Protein AF-A0A060N5J2-F1 (afdb_monomer)

Foldseek 3Di:
DDDPPVVVVVVLVVLLCVQLVVLVVVVQVVCCVPVVDGDDDPVSVVVSVVRSVVVSVVVVVVVVVD

Structure (mmCIF, N/CA/C/O backbone):
data_AF-A0A060N5J2-F1
#
_entry.id   AF-A0A060N5J2-F1
#
loop_
_atom_site.group_PDB
_atom_site.id
_atom_site.type_symbol
_atom_site.label_atom_id
_atom_site.label_alt_id
_atom_site.label_comp_id
_atom_site.label_asym_id
_atom_site.label_entity_id
_atom_site.label_seq_id
_atom_site.pdbx_PDB_ins_code
_atom_site.Cartn_x
_atom_site.Cartn_y
_atom_site.Cartn_z
_atom_site.occupancy
_atom_site.B_iso_or_equiv
_atom_site.auth_seq_id
_atom_site.auth_comp_id
_atom_site.auth_asym_id
_atom_site.auth_atom_id
_atom_site.pdbx_PDB_model_num
ATOM 1 N N . MET A 1 1 ? -14.783 -4.694 28.205 1.00 44.50 1 MET A N 1
ATOM 2 C CA . MET A 1 1 ? -14.022 -3.426 28.328 1.00 44.50 1 MET A CA 1
ATOM 3 C C . MET A 1 1 ? -14.051 -2.718 26.983 1.00 44.50 1 MET A C 1
ATOM 5 O O . MET A 1 1 ? -13.492 -3.256 26.035 1.00 44.50 1 MET A O 1
ATOM 9 N N . ASN A 1 2 ? -14.704 -1.556 26.874 1.00 57.69 2 ASN A N 1
ATOM 10 C CA . ASN A 1 2 ? -14.638 -0.745 25.654 1.00 57.69 2 ASN A CA 1
ATOM 11 C C . ASN A 1 2 ? -13.182 -0.324 25.424 1.00 57.69 2 ASN A C 1
ATOM 13 O O . ASN A 1 2 ? -12.606 0.384 26.251 1.00 57.69 2 ASN A O 1
ATOM 17 N N . LYS A 1 3 ? -12.569 -0.773 24.321 1.00 61.94 3 LYS A N 1
ATOM 18 C CA . LYS A 1 3 ? -11.297 -0.194 23.874 1.00 61.94 3 LYS A CA 1
ATOM 19 C C . LYS A 1 3 ? -11.539 1.306 23.645 1.00 61.94 3 LYS A C 1
ATOM 21 O O . LYS A 1 3 ? -12.575 1.662 23.082 1.00 61.94 3 LYS A O 1
ATOM 26 N N . PRO A 1 4 ? -10.635 2.193 24.089 1.00 78.75 4 PRO A N 1
ATOM 27 C CA . PRO A 1 4 ? -10.796 3.620 23.855 1.00 78.75 4 PRO A CA 1
ATOM 28 C C . PRO A 1 4 ? -10.880 3.873 22.347 1.00 78.75 4 PRO A C 1
ATOM 30 O O . PRO A 1 4 ? -10.102 3.306 21.580 1.00 78.75 4 PRO A O 1
ATOM 33 N N . ILE A 1 5 ? -11.826 4.719 21.941 1.00 80.75 5 ILE A N 1
ATOM 34 C CA . ILE A 1 5 ? -12.173 5.008 20.539 1.00 80.75 5 ILE A CA 1
ATOM 35 C C . ILE A 1 5 ? -10.924 5.335 19.703 1.00 80.75 5 ILE A C 1
ATOM 37 O O . ILE A 1 5 ? -10.789 4.870 18.574 1.00 80.75 5 ILE A O 1
ATOM 41 N N . SER A 1 6 ? -9.962 6.049 20.291 1.00 81.56 6 SER A N 1
ATOM 42 C CA . SER A 1 6 ? -8.683 6.387 19.662 1.00 81.56 6 SER A CA 1
ATOM 43 C C . SER A 1 6 ? -7.839 5.169 19.280 1.00 81.56 6 SER A C 1
ATOM 45 O O . SER A 1 6 ? -7.271 5.148 18.191 1.00 81.56 6 SER A O 1
ATOM 47 N N . LYS A 1 7 ? -7.779 4.132 20.128 1.00 86.56 7 LYS A N 1
ATOM 48 C CA . LYS A 1 7 ? -7.043 2.897 19.816 1.00 86.56 7 LYS A CA 1
ATOM 49 C C . LYS A 1 7 ? -7.693 2.165 18.650 1.00 86.56 7 LYS A C 1
ATOM 51 O O . LYS A 1 7 ? -6.984 1.724 17.758 1.00 86.56 7 LYS A O 1
ATOM 56 N N . THR A 1 8 ? -9.022 2.089 18.623 1.00 86.19 8 THR A N 1
ATOM 57 C CA . THR A 1 8 ? -9.761 1.441 17.530 1.00 86.19 8 THR A CA 1
ATOM 58 C C . THR A 1 8 ? -9.547 2.159 16.198 1.00 86.19 8 THR A C 1
ATOM 60 O O . THR A 1 8 ? -9.254 1.510 15.197 1.00 86.19 8 THR A O 1
ATOM 63 N N . ILE A 1 9 ? -9.622 3.494 16.186 1.00 90.19 9 ILE A N 1
ATOM 64 C CA . ILE A 1 9 ? -9.366 4.295 14.979 1.00 90.19 9 ILE A CA 1
ATOM 65 C C . ILE A 1 9 ? -7.926 4.098 14.499 1.00 90.19 9 ILE A C 1
ATOM 67 O O . ILE A 1 9 ? -7.710 3.831 13.320 1.00 90.19 9 ILE A O 1
ATOM 71 N N . LEU A 1 10 ? -6.946 4.175 15.406 1.00 93.31 10 LEU A N 1
ATOM 72 C CA . LEU A 1 10 ? -5.538 3.994 15.055 1.00 93.31 10 LEU A CA 1
ATOM 73 C C . LEU A 1 10 ? -5.277 2.603 14.470 1.00 93.31 10 LEU A C 1
ATOM 75 O O . LEU A 1 10 ? -4.622 2.487 13.438 1.00 93.31 10 LEU A O 1
ATOM 79 N N . THR A 1 11 ? -5.811 1.553 15.095 1.00 93.62 11 THR A N 1
ATOM 80 C CA . THR A 1 11 ? -5.680 0.182 14.591 1.00 93.62 11 THR A CA 1
ATOM 81 C C . THR A 1 11 ? -6.279 0.047 13.193 1.00 93.62 11 THR A C 1
ATOM 83 O O . THR A 1 11 ? -5.621 -0.488 12.307 1.00 93.62 11 THR A O 1
ATOM 86 N N . ASN A 1 12 ? -7.470 0.598 12.961 1.00 93.75 12 ASN A N 1
ATOM 87 C CA . ASN A 1 12 ? -8.119 0.574 11.651 1.00 93.75 12 ASN A CA 1
ATOM 88 C C . ASN A 1 12 ? -7.298 1.288 10.566 1.00 93.75 12 ASN A C 1
ATOM 90 O O . ASN A 1 12 ? -7.148 0.756 9.466 1.00 93.75 12 ASN A O 1
ATOM 94 N N . VAL A 1 13 ? -6.721 2.451 10.882 1.00 95.12 13 VAL A N 1
ATOM 95 C CA . VAL A 1 13 ? -5.833 3.179 9.961 1.00 95.12 13 VAL A CA 1
ATOM 96 C C . VAL A 1 13 ? -4.581 2.362 9.647 1.00 95.12 13 VAL A C 1
ATOM 98 O O . VAL A 1 13 ? -4.221 2.227 8.480 1.00 95.12 13 VAL A O 1
ATOM 101 N N . LEU A 1 14 ? -3.940 1.775 10.662 1.00 96.50 14 LEU A N 1
ATOM 102 C CA . LEU A 1 14 ? -2.745 0.950 10.470 1.00 96.50 14 LEU A CA 1
ATOM 103 C C . LEU A 1 14 ? -3.031 -0.284 9.610 1.00 96.50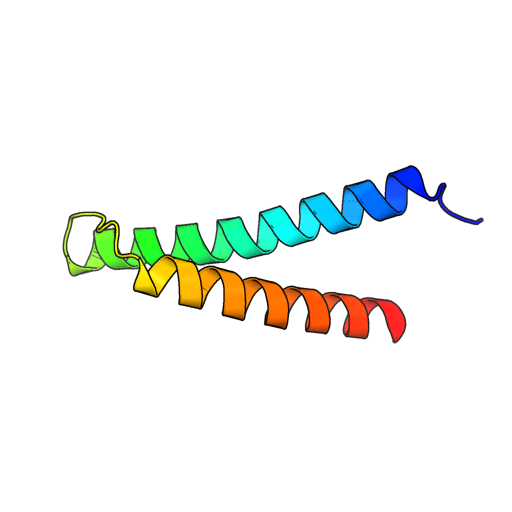 14 LEU A C 1
ATOM 105 O O . LEU A 1 14 ? -2.228 -0.619 8.745 1.00 96.50 14 LEU A O 1
ATOM 109 N N . ILE A 1 15 ? -4.182 -0.927 9.804 1.00 96.62 15 ILE A N 1
ATOM 110 C CA . ILE A 1 15 ? -4.600 -2.071 8.987 1.00 96.62 15 ILE A CA 1
ATOM 111 C C . ILE A 1 15 ? -4.827 -1.641 7.542 1.00 96.62 15 ILE A C 1
ATOM 113 O O . ILE A 1 15 ? -4.332 -2.300 6.632 1.00 96.62 15 ILE A O 1
ATOM 117 N N . TYR A 1 16 ? -5.52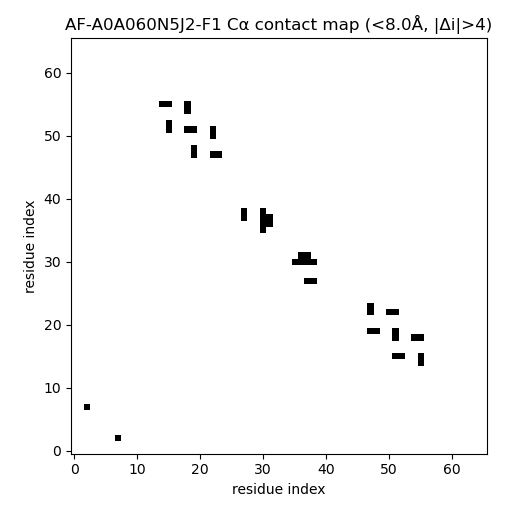7 -0.528 7.317 1.00 96.44 16 TYR A N 1
ATOM 118 C CA . TYR A 1 16 ? -5.757 -0.023 5.965 1.00 96.44 16 TYR A CA 1
ATOM 119 C C . TYR A 1 16 ? -4.442 0.306 5.241 1.00 96.44 16 TYR A C 1
ATOM 121 O O . TYR A 1 16 ? -4.253 -0.093 4.092 1.00 96.44 16 TYR A O 1
ATOM 129 N N . ILE A 1 17 ? -3.507 0.971 5.930 1.00 96.56 17 ILE A N 1
ATOM 130 C CA . ILE A 1 17 ? -2.164 1.259 5.405 1.00 96.56 17 ILE A CA 1
ATOM 131 C C . ILE A 1 17 ? -1.409 -0.040 5.111 1.00 96.56 17 ILE A C 1
ATOM 133 O O . ILE A 1 17 ? -0.777 -0.143 4.064 1.00 96.56 17 ILE A O 1
ATOM 137 N N . GLY A 1 18 ? -1.497 -1.031 6.001 1.00 97.44 18 GLY A N 1
ATOM 138 C CA . GLY A 1 18 ? -0.888 -2.344 5.803 1.00 97.44 18 GLY A CA 1
ATOM 139 C C . GLY A 1 18 ? -1.408 -3.032 4.544 1.00 97.44 18 GLY A C 1
ATOM 140 O O . GLY A 1 18 ? -0.613 -3.437 3.704 1.00 97.44 18 GLY A O 1
ATOM 141 N N . ILE A 1 19 ? -2.732 -3.082 4.365 1.00 97.62 19 ILE A N 1
ATOM 142 C CA . ILE A 1 19 ? -3.370 -3.660 3.173 1.00 97.62 19 ILE A CA 1
ATOM 143 C C . ILE A 1 19 ? -2.894 -2.944 1.903 1.00 97.62 19 ILE A C 1
ATOM 145 O O . ILE A 1 19 ? -2.436 -3.599 0.968 1.00 97.62 19 ILE A O 1
ATOM 149 N N . LEU A 1 20 ? -2.976 -1.610 1.867 1.00 96.69 20 LEU A N 1
ATOM 150 C CA . LEU A 1 20 ? -2.566 -0.825 0.702 1.00 96.69 20 LEU A CA 1
ATOM 151 C C . LEU A 1 20 ? -1.077 -1.021 0.382 1.00 96.69 20 LEU A C 1
ATOM 153 O O . LEU A 1 20 ? -0.718 -1.268 -0.768 1.00 96.69 20 LEU A O 1
ATOM 157 N N . GLY A 1 21 ? -0.221 -0.947 1.403 1.00 95.50 21 GLY A N 1
ATOM 158 C CA . GLY A 1 21 ? 1.219 -1.134 1.266 1.00 95.50 21 GLY A CA 1
ATOM 159 C C . GLY A 1 21 ? 1.577 -2.525 0.753 1.00 95.50 21 GL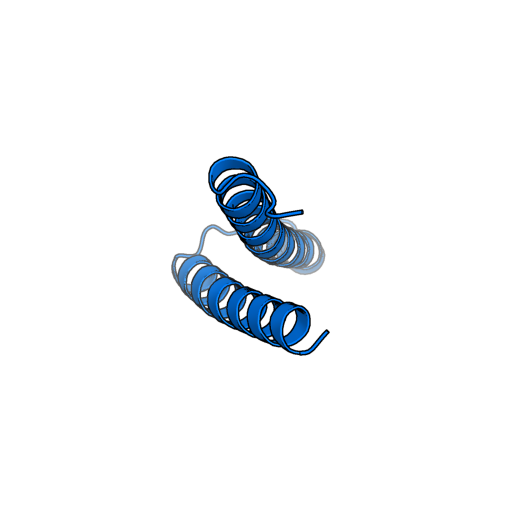Y A C 1
ATOM 160 O O . GLY A 1 21 ? 2.406 -2.639 -0.144 1.00 95.50 21 GLY A O 1
ATOM 161 N N . SER A 1 22 ? 0.917 -3.576 1.251 1.00 97.00 22 SER A N 1
ATOM 162 C CA . SER A 1 22 ? 1.120 -4.944 0.765 1.00 97.00 22 SER A CA 1
ATOM 163 C C . SER A 1 22 ? 0.727 -5.106 -0.702 1.00 97.00 22 SER A C 1
ATOM 165 O O . SER A 1 22 ? 1.456 -5.754 -1.444 1.00 97.00 22 SER A O 1
ATOM 167 N N . ILE A 1 23 ? -0.381 -4.502 -1.142 1.00 96.56 23 ILE A N 1
ATOM 168 C CA . ILE A 1 23 ? -0.806 -4.559 -2.550 1.00 96.56 23 ILE A CA 1
ATOM 169 C C . ILE A 1 23 ? 0.230 -3.886 -3.453 1.00 96.56 23 ILE A C 1
ATOM 171 O O . ILE A 1 23 ? 0.675 -4.495 -4.424 1.00 96.56 23 ILE A O 1
ATOM 175 N N . ILE A 1 24 ? 0.639 -2.658 -3.114 1.00 94.88 24 ILE A N 1
ATOM 176 C CA . ILE A 1 24 ? 1.630 -1.901 -3.894 1.00 94.88 24 ILE A CA 1
ATOM 177 C C . ILE A 1 24 ? 2.964 -2.648 -3.922 1.00 94.88 24 ILE A C 1
ATOM 179 O O . ILE A 1 24 ? 3.559 -2.794 -4.985 1.00 94.88 24 ILE A O 1
ATOM 183 N N . PHE A 1 25 ? 3.411 -3.164 -2.777 1.00 95.06 25 PHE A N 1
ATOM 184 C CA . PHE A 1 25 ? 4.655 -3.919 -2.683 1.00 95.06 25 PHE A CA 1
ATOM 185 C C . PHE A 1 25 ? 4.626 -5.177 -3.555 1.00 95.06 25 PHE A C 1
ATOM 187 O O . PHE A 1 25 ? 5.565 -5.413 -4.310 1.00 95.06 25 PHE A O 1
ATOM 194 N N . CYS A 1 26 ? 3.545 -5.962 -3.498 1.00 95.69 26 CYS A N 1
ATOM 195 C CA . CYS A 1 26 ? 3.388 -7.143 -4.346 1.00 95.69 26 CYS A CA 1
ATOM 196 C C . CYS A 1 26 ? 3.399 -6.778 -5.835 1.00 95.69 26 CYS A C 1
ATOM 198 O O . CYS A 1 26 ? 4.032 -7.477 -6.621 1.00 95.69 26 CYS A O 1
ATOM 200 N N . TRP A 1 27 ? 2.733 -5.686 -6.218 1.00 94.94 27 TRP A N 1
ATOM 201 C CA . TRP A 1 27 ? 2.717 -5.222 -7.603 1.00 94.94 27 TRP A CA 1
ATOM 202 C C . TRP A 1 27 ? 4.109 -4.794 -8.081 1.00 94.94 27 TRP A C 1
ATOM 204 O O . TRP A 1 27 ? 4.606 -5.321 -9.069 1.00 94.94 27 TRP A O 1
ATOM 214 N N . GLN A 1 28 ? 4.787 -3.926 -7.329 1.00 94.00 28 GLN A N 1
ATOM 215 C CA . GLN A 1 28 ? 6.137 -3.460 -7.663 1.00 94.00 28 GLN A CA 1
ATOM 216 C C . GLN A 1 28 ? 7.160 -4.599 -7.690 1.00 94.00 28 GLN A C 1
ATOM 218 O O . GLN A 1 28 ? 8.088 -4.584 -8.497 1.00 94.00 28 GLN A O 1
ATOM 223 N N . LEU A 1 29 ? 6.998 -5.602 -6.822 1.00 95.81 29 LEU A N 1
ATOM 224 C CA . LEU A 1 29 ? 7.835 -6.796 -6.844 1.00 95.81 29 LEU A CA 1
ATOM 225 C C . LEU A 1 29 ? 7.619 -7.600 -8.135 1.00 95.81 29 LEU A C 1
ATOM 227 O O . LEU A 1 29 ? 8.593 -8.065 -8.721 1.00 95.81 29 LEU A O 1
ATOM 231 N N . LEU A 1 30 ? 6.372 -7.736 -8.598 1.00 94.50 30 LEU A N 1
ATOM 232 C CA . LEU A 1 30 ? 6.059 -8.397 -9.869 1.00 94.50 30 LEU A CA 1
ATOM 233 C C . LEU A 1 30 ? 6.629 -7.629 -11.065 1.00 94.50 30 LEU A C 1
ATOM 235 O O . LEU A 1 30 ? 7.260 -8.249 -11.920 1.00 94.50 30 LEU A O 1
ATOM 239 N N . GLU A 1 31 ? 6.472 -6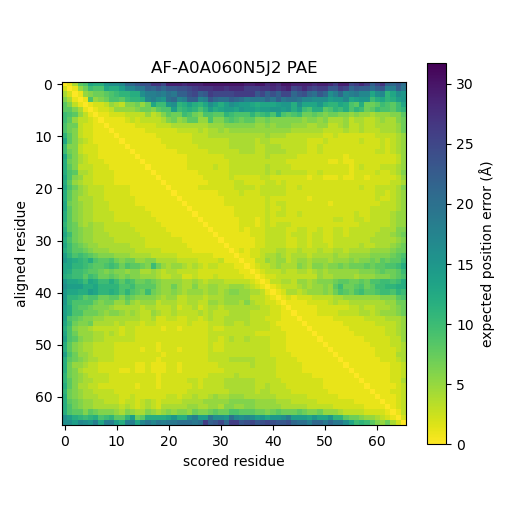.304 -11.101 1.00 95.06 31 GLU A N 1
ATOM 240 C CA . GLU A 1 31 ? 7.073 -5.451 -12.138 1.00 95.06 31 GLU A CA 1
ATOM 241 C C . GLU A 1 31 ? 8.592 -5.637 -12.187 1.00 95.06 31 GLU A C 1
ATOM 243 O O . GLU A 1 31 ? 9.164 -5.902 -13.243 1.00 95.06 31 GLU A O 1
ATOM 248 N N . LEU A 1 32 ? 9.253 -5.613 -11.027 1.00 96.25 32 LEU A N 1
ATOM 249 C CA . LEU A 1 32 ? 10.695 -5.816 -10.947 1.00 96.25 32 LEU A CA 1
ATOM 250 C C . LEU A 1 32 ? 11.119 -7.213 -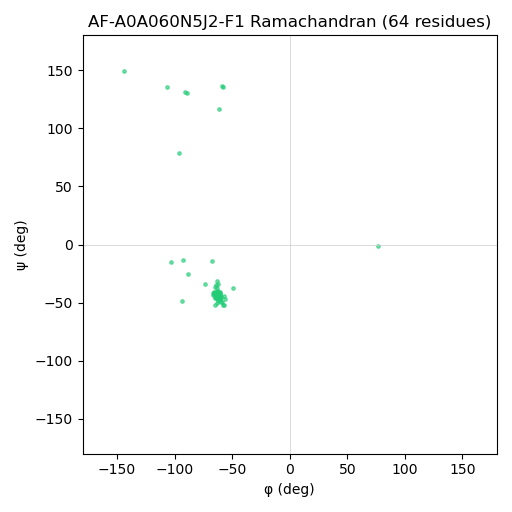11.431 1.00 96.25 32 LEU A C 1
ATOM 252 O O . LEU A 1 32 ? 12.161 -7.347 -12.066 1.00 96.25 32 LEU A O 1
ATOM 256 N N . MET A 1 33 ? 10.335 -8.254 -11.143 1.00 96.06 33 MET A N 1
ATOM 257 C CA . MET A 1 33 ? 10.646 -9.627 -11.561 1.00 96.06 33 MET A CA 1
ATOM 258 C C . MET A 1 33 ? 10.431 -9.871 -13.059 1.00 96.06 33 MET A C 1
ATOM 260 O O . MET A 1 33 ? 11.149 -10.682 -13.642 1.00 96.06 33 MET A O 1
ATOM 264 N N . ILE A 1 34 ? 9.437 -9.218 -13.665 1.00 95.06 34 ILE A N 1
ATOM 265 C CA . ILE A 1 34 ? 9.043 -9.453 -15.062 1.00 95.06 34 ILE A CA 1
ATOM 266 C C . ILE A 1 34 ? 9.745 -8.468 -15.998 1.00 95.06 34 ILE A C 1
ATOM 268 O O . ILE A 1 34 ? 10.309 -8.869 -17.014 1.00 95.06 34 ILE A O 1
ATOM 272 N N . GLU A 1 35 ? 9.714 -7.184 -15.655 1.00 94.00 35 GLU A N 1
ATOM 273 C CA . GLU A 1 35 ? 10.156 -6.083 -16.514 1.00 94.00 35 GLU A CA 1
ATOM 274 C C . GLU A 1 35 ? 11.530 -5.536 -16.098 1.00 94.00 35 GLU A C 1
ATOM 276 O O . GLU A 1 35 ? 12.179 -4.826 -16.866 1.00 94.00 35 GLU A O 1
ATOM 281 N N . GLY A 1 36 ? 12.007 -5.877 -14.894 1.00 94.75 36 GLY A N 1
ATOM 282 C CA . GLY A 1 36 ? 13.304 -5.435 -14.369 1.00 94.75 36 GLY A CA 1
ATOM 283 C C . GLY A 1 36 ? 13.322 -3.988 -13.872 1.00 94.75 36 GLY A C 1
ATOM 284 O O . GLY A 1 36 ? 14.355 -3.520 -13.389 1.00 94.75 36 GLY A O 1
ATOM 285 N N . VAL A 1 37 ? 12.201 -3.272 -13.977 1.00 93.88 37 VAL A N 1
ATOM 286 C CA . VAL A 1 37 ? 12.048 -1.861 -13.608 1.00 93.88 37 VAL A CA 1
ATOM 287 C C . VAL A 1 37 ? 10.651 -1.653 -13.022 1.00 93.88 37 VAL A C 1
ATOM 289 O O . VAL A 1 37 ? 9.713 -2.345 -13.394 1.00 93.88 37 VAL A O 1
ATOM 292 N N . ILE A 1 38 ? 10.523 -0.703 -12.096 1.00 91.19 38 ILE A N 1
ATOM 293 C CA . ILE A 1 38 ? 9.236 -0.299 -11.517 1.00 91.19 38 ILE A CA 1
ATOM 294 C C . ILE A 1 38 ? 8.632 0.811 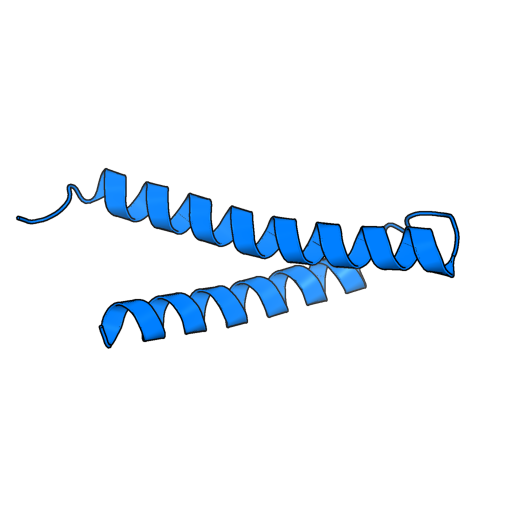-12.374 1.00 91.19 38 ILE A C 1
ATOM 296 O O . ILE A 1 38 ? 9.297 1.827 -12.624 1.00 91.19 38 ILE A O 1
ATOM 300 N N . PHE A 1 39 ? 7.367 0.662 -12.758 1.00 88.56 39 PHE A N 1
ATOM 301 C CA . PHE A 1 39 ? 6.647 1.668 -13.529 1.00 88.56 39 PHE A CA 1
ATOM 302 C C . PHE A 1 39 ? 5.621 2.389 -12.657 1.00 88.56 39 PHE A C 1
ATOM 304 O O . PHE A 1 39 ? 4.879 1.814 -11.873 1.00 88.56 39 PHE A O 1
ATOM 311 N N . LEU A 1 40 ? 5.569 3.713 -12.791 1.00 84.56 40 LEU A N 1
ATOM 312 C CA . LEU A 1 40 ? 4.586 4.534 -12.088 1.00 84.56 40 LEU A CA 1
ATOM 313 C C . LEU A 1 40 ? 3.393 4.803 -13.001 1.00 84.56 40 LEU A C 1
ATOM 315 O O . LEU A 1 40 ? 3.259 5.889 -13.572 1.00 84.56 40 LEU A O 1
ATOM 319 N N . ASN A 1 41 ? 2.509 3.815 -13.122 1.00 86.62 41 ASN A N 1
ATOM 320 C CA . ASN A 1 41 ? 1.255 3.966 -13.849 1.00 86.62 41 ASN A CA 1
ATOM 321 C C . ASN A 1 41 ? 0.125 4.429 -12.927 1.00 86.62 41 ASN A C 1
ATOM 323 O O . ASN A 1 41 ? -0.138 3.883 -11.858 1.00 86.62 41 ASN A O 1
ATOM 327 N N . ARG A 1 42 ? -0.608 5.461 -13.364 1.00 87.81 42 ARG A N 1
ATOM 328 C CA . ARG A 1 42 ? -1.747 5.989 -12.592 1.00 87.81 42 ARG A CA 1
ATOM 329 C C . ARG A 1 42 ? -2.861 4.959 -12.425 1.00 87.81 42 ARG A C 1
ATOM 331 O O . ARG A 1 42 ? -3.558 5.001 -11.418 1.00 87.81 42 ARG A O 1
ATOM 338 N N . ILE A 1 43 ? -3.032 4.069 -13.402 1.00 89.31 43 ILE A N 1
ATOM 339 C CA . ILE A 1 43 ? -4.054 3.016 -13.379 1.00 89.31 43 ILE A CA 1
ATOM 340 C C . ILE A 1 43 ? -3.802 2.058 -12.209 1.00 89.31 43 ILE A C 1
ATOM 342 O O . ILE A 1 43 ? -4.740 1.749 -11.478 1.00 89.31 43 ILE A O 1
ATOM 346 N N . ASP A 1 44 ? -2.547 1.697 -11.952 1.00 88.38 44 ASP A N 1
ATOM 347 C CA . ASP A 1 44 ? -2.182 0.778 -10.869 1.00 88.38 44 ASP A CA 1
ATOM 348 C C . ASP A 1 44 ? -2.514 1.373 -9.502 1.00 8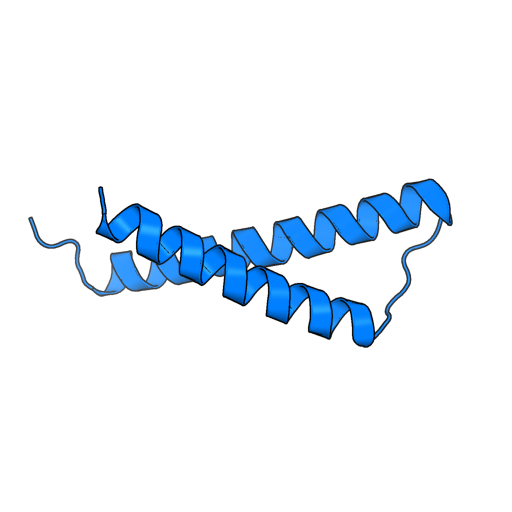8.38 44 ASP A C 1
ATOM 350 O O . ASP A 1 44 ? -3.008 0.674 -8.622 1.00 88.38 44 ASP A O 1
ATOM 354 N N . ASN A 1 45 ? -2.380 2.695 -9.348 1.00 89.12 45 ASN A N 1
ATOM 355 C CA . ASN A 1 45 ? -2.816 3.391 -8.136 1.00 89.12 45 ASN A CA 1
ATOM 356 C C . ASN A 1 45 ? -4.338 3.316 -7.939 1.00 89.12 45 ASN A C 1
ATOM 358 O O . ASN A 1 45 ? -4.800 3.100 -6.818 1.00 89.12 45 ASN A O 1
ATOM 362 N N . PHE A 1 46 ? -5.134 3.476 -9.004 1.00 93.25 46 PHE A N 1
ATOM 363 C CA . PHE A 1 46 ? -6.592 3.329 -8.913 1.00 93.25 46 PHE A CA 1
ATOM 364 C C . PHE A 1 46 ? -6.987 1.899 -8.542 1.00 93.25 46 PHE A C 1
ATOM 366 O O . PHE A 1 46 ? -7.839 1.706 -7.672 1.00 93.25 46 PHE A O 1
ATOM 373 N N . ILE A 1 47 ? -6.347 0.905 -9.161 1.00 93.62 47 ILE A N 1
ATOM 374 C CA . ILE A 1 47 ? -6.580 -0.512 -8.867 1.00 93.62 47 ILE A CA 1
ATOM 375 C C . ILE A 1 47 ? -6.173 -0.828 -7.425 1.00 93.62 47 ILE A C 1
ATOM 377 O O . ILE A 1 47 ? -6.941 -1.468 -6.707 1.00 93.62 47 ILE A O 1
ATOM 381 N N . ALA A 1 48 ? -5.020 -0.332 -6.968 1.00 94.12 48 ALA A N 1
ATOM 382 C CA . ALA A 1 48 ? -4.535 -0.537 -5.608 1.00 94.12 48 ALA A CA 1
ATOM 383 C C . ALA A 1 48 ? -5.499 0.042 -4.568 1.00 94.12 48 ALA A C 1
ATOM 385 O O . ALA A 1 48 ? -5.828 -0.648 -3.606 1.00 94.12 48 ALA A O 1
ATOM 386 N N . VAL A 1 49 ? -6.011 1.261 -4.782 1.00 94.75 49 VAL A N 1
ATOM 387 C CA . VAL A 1 49 ? -6.998 1.890 -3.884 1.00 94.75 49 VAL A CA 1
ATOM 388 C C . VAL A 1 49 ? -8.334 1.146 -3.899 1.00 94.75 49 VAL A C 1
ATOM 390 O O . VAL A 1 49 ? -8.957 0.951 -2.850 1.00 94.75 49 VAL A O 1
ATOM 393 N N . PHE A 1 50 ? -8.797 0.714 -5.073 1.00 96.38 50 PHE A N 1
ATOM 394 C CA . PHE A 1 50 ? -10.036 -0.055 -5.186 1.00 96.38 50 PHE A CA 1
ATOM 395 C C . PHE A 1 50 ? -9.925 -1.391 -4.439 1.00 96.38 50 PHE A C 1
ATOM 397 O O . PHE A 1 50 ? -10.776 -1.725 -3.607 1.00 96.38 50 PHE A O 1
ATOM 404 N N . LEU A 1 51 ? -8.839 -2.127 -4.679 1.00 96.69 51 LEU A N 1
ATOM 405 C CA . LEU A 1 51 ? -8.573 -3.409 -4.042 1.00 96.69 51 LEU A CA 1
ATOM 406 C C . LEU A 1 51 ? -8.347 -3.260 -2.531 1.00 96.69 51 LEU A C 1
ATOM 408 O O . LEU A 1 51 ? -8.898 -4.049 -1.761 1.00 96.69 51 LEU A O 1
ATOM 412 N N . SER A 1 52 ? -7.614 -2.233 -2.087 1.00 97.19 52 SER A N 1
ATOM 413 C CA . SER A 1 52 ? -7.389 -1.978 -0.659 1.00 97.19 52 SER A CA 1
ATOM 414 C C . SER A 1 52 ? -8.691 -1.667 0.071 1.00 97.19 52 SER A C 1
ATOM 416 O O . SER A 1 52 ? -8.918 -2.174 1.168 1.00 97.19 52 SER A O 1
ATOM 418 N N . THR A 1 53 ? -9.575 -0.883 -0.551 1.00 96.38 53 THR A N 1
ATOM 419 C CA . THR A 1 53 ? -10.896 -0.559 0.005 1.00 96.38 53 THR A CA 1
ATOM 420 C C . THR A 1 53 ? -11.762 -1.811 0.132 1.00 96.38 53 THR A C 1
ATOM 422 O O . THR A 1 53 ? -12.344 -2.050 1.191 1.00 96.38 53 THR A O 1
ATOM 425 N N . SER A 1 54 ? -11.801 -2.642 -0.914 1.00 97.31 54 SER A N 1
ATOM 426 C CA . SER A 1 54 ? -12.539 -3.911 -0.927 1.00 97.31 54 SER A CA 1
ATOM 427 C C . SER A 1 54 ? -12.054 -4.874 0.165 1.00 97.31 54 SER A C 1
ATOM 429 O O . SER A 1 54 ? -12.849 -5.363 0.973 1.00 97.31 54 SER A O 1
ATOM 431 N N . LEU A 1 55 ? -10.737 -5.086 0.263 1.00 97.06 55 LEU A N 1
ATOM 432 C CA . LEU A 1 55 ? -10.137 -5.966 1.270 1.00 97.06 55 LEU A CA 1
ATOM 433 C C . LEU A 1 55 ? -10.328 -5.445 2.693 1.00 97.06 55 LEU A C 1
ATOM 435 O O . LEU A 1 55 ? -10.644 -6.225 3.589 1.00 97.06 55 LEU A O 1
ATOM 439 N N . TYR A 1 56 ? -10.192 -4.137 2.907 1.00 97.19 56 TYR A N 1
ATOM 440 C CA . TYR A 1 56 ? -10.445 -3.543 4.214 1.00 97.19 56 TYR A CA 1
ATOM 441 C C . TYR A 1 56 ? -11.907 -3.700 4.638 1.00 97.19 56 TYR A C 1
ATOM 443 O O . TYR A 1 56 ? -12.177 -4.036 5.790 1.00 97.19 56 TYR A O 1
ATOM 451 N N . TYR A 1 57 ? -12.858 -3.513 3.720 1.00 96.31 57 TYR A N 1
ATOM 452 C CA . TYR A 1 57 ? -14.272 -3.726 4.021 1.00 96.31 57 TYR A CA 1
ATOM 453 C C . TYR A 1 57 ? -14.561 -5.189 4.378 1.00 96.31 57 TYR A C 1
ATOM 455 O O . TYR A 1 57 ? -15.257 -5.463 5.355 1.00 96.31 57 TYR A O 1
ATOM 463 N N . ASN A 1 58 ? -13.971 -6.132 3.639 1.00 96.19 58 ASN A N 1
ATOM 464 C CA . ASN A 1 58 ? -14.084 -7.555 3.948 1.00 96.19 58 ASN A CA 1
ATOM 465 C C . ASN A 1 58 ? -13.490 -7.882 5.331 1.00 96.19 58 ASN A C 1
ATOM 467 O O . ASN A 1 58 ? -14.140 -8.525 6.150 1.00 96.19 58 ASN A O 1
ATOM 471 N N . TYR A 1 59 ? -12.311 -7.341 5.643 1.00 94.56 59 TYR A N 1
ATOM 472 C CA . TYR A 1 59 ? -11.698 -7.463 6.965 1.00 94.56 59 TYR A CA 1
ATOM 473 C C . TYR A 1 59 ? -12.604 -6.928 8.089 1.00 94.56 59 TYR A C 1
ATOM 475 O O . TYR A 1 59 ? -12.767 -7.585 9.116 1.00 94.56 59 TYR A O 1
ATOM 483 N N . GLN A 1 60 ? -13.226 -5.760 7.902 1.00 94.31 60 GLN A N 1
ATOM 484 C CA . GLN A 1 60 ? -14.153 -5.195 8.890 1.00 94.31 60 GLN A CA 1
ATOM 485 C C . GLN A 1 60 ? -15.402 -6.066 9.073 1.00 94.31 60 GLN A C 1
ATOM 487 O O . GLN A 1 60 ? -15.887 -6.197 10.194 1.00 94.31 60 GLN A O 1
ATOM 492 N N . ASN A 1 61 ? -15.917 -6.674 8.001 1.00 95.12 61 ASN A N 1
ATOM 493 C CA . ASN A 1 61 ? -17.034 -7.616 8.092 1.00 95.12 61 ASN A CA 1
ATOM 494 C C . ASN A 1 61 ? -16.638 -8.894 8.834 1.00 95.12 61 ASN A C 1
ATOM 496 O O . ASN A 1 61 ? -17.386 -9.341 9.696 1.00 95.12 61 ASN A O 1
ATOM 500 N N . TYR A 1 62 ? -15.458 -9.444 8.544 1.00 93.06 62 TYR A N 1
ATOM 501 C CA . TYR A 1 62 ? -14.908 -10.594 9.257 1.00 93.06 62 TYR A CA 1
ATOM 502 C C . TYR A 1 62 ? -14.802 -10.309 10.765 1.00 93.06 62 TYR A C 1
ATOM 504 O O . TYR A 1 62 ? -15.400 -11.014 11.566 1.00 93.06 62 TYR A O 1
ATOM 512 N N . MET A 1 63 ? -14.180 -9.189 11.146 1.00 89.19 63 MET A N 1
ATOM 513 C CA . MET A 1 63 ? -14.021 -8.779 12.552 1.00 89.19 63 MET A CA 1
ATOM 514 C C . MET A 1 63 ? -15.327 -8.397 13.267 1.00 89.19 63 MET A C 1
ATOM 516 O O . MET A 1 63 ? -15.322 -8.208 14.478 1.00 89.19 63 MET A O 1
ATOM 520 N N . ARG A 1 64 ? -16.424 -8.189 12.530 1.00 88.38 64 ARG A N 1
ATOM 521 C CA . ARG A 1 64 ? -17.761 -7.946 13.096 1.00 88.38 64 ARG A CA 1
ATOM 522 C C . ARG A 1 64 ? -18.540 -9.232 13.349 1.00 88.38 64 ARG A C 1
ATOM 524 O O . ARG A 1 64 ? -19.476 -9.200 14.143 1.00 88.38 64 ARG A O 1
ATOM 531 N N . ASN A 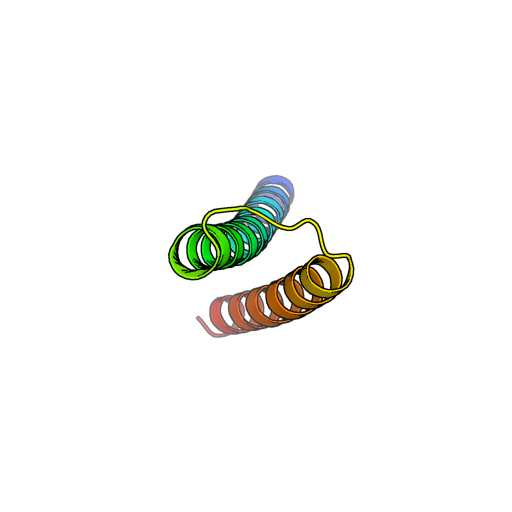1 65 ? -18.218 -10.289 12.609 1.00 78.25 65 ASN A N 1
ATOM 532 C CA . ASN A 1 65 ? -18.889 -11.582 12.686 1.00 78.25 65 ASN A CA 1
ATOM 533 C C . ASN A 1 65 ? -18.193 -12.552 13.661 1.00 78.25 65 ASN A C 1
ATOM 535 O O . ASN A 1 65 ? -18.803 -13.561 14.009 1.00 78.25 65 ASN A O 1
ATOM 539 N N . ASP A 1 66 ? -16.970 -12.226 14.093 1.00 56.31 66 ASP A N 1
ATOM 540 C CA . ASP A 1 66 ? -16.241 -12.832 15.220 1.00 56.31 66 ASP A CA 1
ATOM 541 C C . ASP A 1 66 ? -16.548 -12.104 16.547 1.00 56.31 66 ASP A C 1
ATOM 543 O O . ASP A 1 66 ? -16.683 -12.791 17.588 1.00 56.31 66 ASP A O 1
#

Secondary structure (DSSP, 8-state):
-PPPHHHHHHHHHHHHHHHHHHHHHHHHHHHHHHTSS----HHHHHHHHHHHHHHHHHHHHHHHH-

pLDDT: mean 90.64, std 10.25, range [44.5, 97.62]

Mean predicted aligned error: 4.91 Å

Organism: NCBI:txid1407017

Solvent-accessible surface area (backbone atoms only — not comparable to full-atom values): 3814 Å² total; per-residue (Å²): 130,86,73,57,67,67,58,56,53,51,52,53,53,52,50,48,51,49,49,36,50,52,49,49,50,55,49,47,51,49,33,37,74,75,70,70,48,75,78,93,52,73,64,58,54,54,51,41,53,52,52,32,51,52,52,47,52,50,50,54,52,53,69,69,77,106

Sequence (66 aa):
MNKPISKTILTNVLIYIGILGSIIFCWQLLELMIEGVIFLNRIDNFIAVFLSTSLYYNYQNYMRND

Radius of gyration: 15.18 Å; Cα contacts (8 Å, |Δi|>4): 23; chains: 1; bounding box: 32×19×45 Å

=== Feature glossary ===
Feature key, reading from the visual/contextual features back to the raw sequence:

Rendered structure images. Structure images are PyMOL renders from six orthogonal camera directions. Cartoon representation draws helices as coils and strands as arrows; sticks shows the backbone as bonds; surface shows the solvent-excluded envelope. Rainbow coloring maps sequence position to hue (blue→red, N→C); chain coloring assigns a distinct color per polypeptide.

Contact-map, Ramachandran, and PAE plots. Three diagnostic plots accompany the record. The Cα contact map visualizes the tertiary structure as a 2D adjacency matrix (8 Å cutoff, sequence-local contacts suppressed). The Ramachandran plot shows the distribution of backbone (φ, ψ) torsions, with points in the α and β basins reflecting secondary structure content. The PAE plot shows AlphaFold's inter-residue confidence as a color matrix.

InterPro / GO / CATH / organism. The annotation block draws on four external resources. InterPro: which protein families and domains the sequence belongs to. GO: standardized terms for what the protein does, what process it participates in, and where in the cell it acts. CATH: which structural fold it has in the CATH hierarchy. Organism: the species of origin.

Nearest PDB structures. Structural nearest neighbors (via Foldseek easy-search vs the PDB). Reported per hit: target PDB id, E-value, and alignment TM-score. A TM-score above ~0.5 is the conventional threshold for 'same fold'.

Predicted aligned error. Predicted aligned error is AlphaFold's pairwise confidence. Unlike pLDDT (per-residue), PAE is per-residue-pair and captures whether two parts of the structure are correctly placed relative to each other. Units are ångströms of expected positional error.

Solvent-accessible surface area. SASA measures how much of the protein is reachable by solvent. It is computed by rolling a water-sized probe over the atomic surface and summing the exposed area (Å²). Per-residue SASA distinguishes core (buried, low SASA) from surface (exposed, high SASA) residues; total SASA is a whole-molecule size measure.

B-factor. Crystallographic B-factors measure how much each atom's electron density is smeared out, in Å². They rise in mobile loops and surface residues and fall in the buried interior. In AlphaFold models this column is repurposed to hold pLDDT instead.

pLDDT. For AlphaFold models, the B-factor field carries pLDDT — the model's own estimate of local accuracy on a 0–100 scale. Regions with pLDDT<50 should be treated as essentially unmodeled; they often correspond to intrinsically disordered segments.

Backbone torsions (φ/ψ). φ (phi) and ψ (psi) are the two rotatable backbone dihedrals per residue: φ is the C(i-1)–N–Cα–C torsion, ψ is the N–Cα–C–N(i+1) torsion, both in degrees on (−180°, 180°]. α-helical residues cluster near (−60°, −45°); β-strand residues near (−120°, +130°). A Ramachandran plot is simply a scatter of (φ, ψ) for every residue.

Radius of gyration, Cα contacts, bounding box. Radius of gyration (Rg) is the root-mean-square distance of Cα atoms from their centroid — a single number for overall size and compactness. A globular domain of N residues has Rg ≈ 2.2·N^0.38 Å; an extended or disordered chain has a much larger Rg. The Cα contact count is the number of residue pairs whose Cα atoms are within 8 Å and are more than four positions apart in sequence — a standard proxy for tertiary packing density. The bounding box is the smallest axis-aligned box enclosing all Cα atoms.

Secondary structure (3-state, P-SEA). Three-state secondary structure (P-SEA) collapses the eight DSSP classes into helix (a), strand (b), and coil (c). P-SEA assigns these from Cα geometry alone — distances and angles — without requiring backbone oxygens, so it works on any Cα trace.

Secondary structure (8-state, DSSP). Secondary structure is the local, repeating backbone conformation. DSSP classifies it into eight states by reading the hydrogen-bond network: three helix types (H, G, I), two β types (E, B), two non-regular types (T, S), and unstructured coil (-).

Foldseek 3Di. The Foldseek 3Di string encodes local tertiary geometry as a 20-letter alp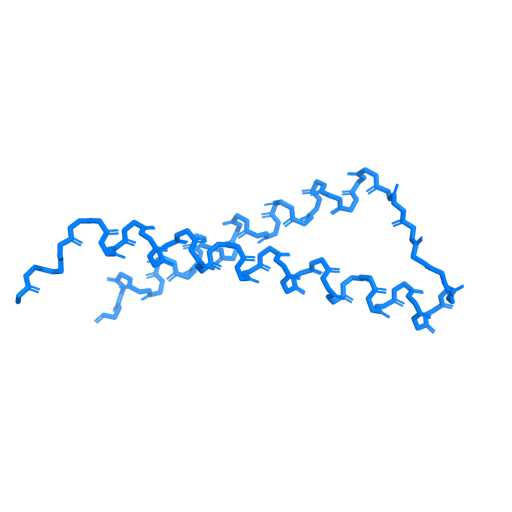habet — one character per residue — derived from the relative positions of nearby Cα atoms. Unlike the amino-acid sequence, 3Di is a direct function of the 3D structure, so two proteins with the same fold have similar 3Di strings even at low sequence identity.

mmCIF coordinates. Structure coordinates are given as an mmCIF _atom_site loop: one row per atom with element, residue name, chain id, sequence number, and x/y/z position in Å. Only the four main-chain atoms per residue are included here; side chains are omitted to keep the record compact.

Sequence. This is the polypeptide sequence — one letter per residue, N-terminus first. Length ranges from a few dozen residues for small domains to over a thousand for large multi-domain proteins.